Protein AF-A0A3M1GDE5-F1 (afdb_monomer)

Foldseek 3Di:
DPPDDDWDFDQQQQQHGAGWDQDPVVQWTFRPPFTFIAHPNQATPDTDRPGGTDTWDWDDDPPDIDTRDDD

Structure (mmCIF, N/CA/C/O backbone):
data_AF-A0A3M1GDE5-F1
#
_entry.id   AF-A0A3M1GDE5-F1
#
loop_
_atom_site.group_PDB
_atom_site.id
_atom_site.type_symbol
_atom_site.label_atom_id
_atom_site.label_alt_id
_atom_site.label_comp_id
_atom_site.label_asym_id
_atom_site.label_entity_id
_atom_site.label_seq_id
_atom_site.pdbx_PDB_ins_code
_atom_site.Cartn_x
_atom_site.Cartn_y
_atom_site.Cartn_z
_atom_site.occupancy
_atom_site.B_iso_or_equiv
_atom_site.auth_seq_id
_atom_site.auth_comp_id
_atom_site.auth_asym_id
_atom_site.auth_atom_id
_atom_site.pdbx_PDB_model_num
ATOM 1 N N . MET A 1 1 ? -8.020 18.784 16.384 1.00 40.97 1 MET A N 1
ATOM 2 C CA . MET A 1 1 ? -8.421 17.467 15.842 1.00 40.97 1 MET A CA 1
ATOM 3 C C . MET A 1 1 ? -7.991 17.435 14.386 1.00 40.97 1 MET A C 1
ATOM 5 O O . MET A 1 1 ? -8.512 18.224 13.610 1.00 40.97 1 MET A O 1
ATOM 9 N N . HIS A 1 2 ? -6.977 16.651 14.016 1.00 44.31 2 HIS A N 1
ATOM 10 C CA . HIS A 1 2 ? -6.624 16.511 12.602 1.00 44.31 2 HIS A CA 1
ATOM 11 C C . HIS A 1 2 ? -7.674 15.624 11.934 1.00 44.31 2 HIS A C 1
ATOM 13 O O . HIS A 1 2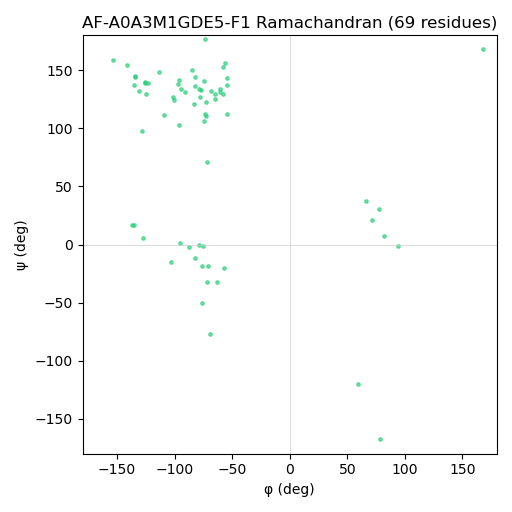 ? -7.730 14.422 12.172 1.00 44.31 2 HIS A O 1
ATOM 19 N N . SER A 1 3 ? -8.538 16.240 11.135 1.00 59.34 3 SER A N 1
ATOM 20 C CA . SER A 1 3 ? -9.525 15.586 10.277 1.00 59.34 3 SER A CA 1
ATOM 21 C C . SER A 1 3 ? -8.817 14.915 9.094 1.00 59.34 3 SER A C 1
ATOM 23 O O . SER A 1 3 ? -8.870 15.375 7.958 1.00 59.34 3 SER A O 1
ATOM 25 N N . GLY A 1 4 ? -8.089 13.834 9.376 1.00 76.19 4 GLY A N 1
ATOM 26 C CA . GLY A 1 4 ? -7.490 12.968 8.367 1.00 76.19 4 GLY A CA 1
ATOM 27 C C . GLY A 1 4 ? -8.396 11.778 8.059 1.00 76.19 4 GLY A C 1
ATOM 28 O O . GLY A 1 4 ? -8.897 11.122 8.969 1.00 76.19 4 GLY A O 1
ATOM 29 N N . THR A 1 5 ? -8.595 11.466 6.779 1.00 85.88 5 THR A N 1
ATOM 30 C CA . THR A 1 5 ? -9.203 10.191 6.376 1.00 85.88 5 THR A CA 1
ATOM 31 C C . THR A 1 5 ? -8.198 9.063 6.596 1.00 85.88 5 THR A C 1
ATOM 33 O O . THR A 1 5 ? -7.113 9.085 6.013 1.00 85.88 5 THR A O 1
ATOM 36 N N . LEU A 1 6 ? -8.563 8.063 7.399 1.00 90.12 6 LEU A N 1
ATOM 37 C CA . LEU A 1 6 ? -7.777 6.840 7.552 1.00 90.12 6 LEU A CA 1
ATOM 38 C C . LEU A 1 6 ? -8.075 5.858 6.418 1.00 90.12 6 LEU A C 1
ATOM 40 O O . LEU A 1 6 ? -9.213 5.724 5.969 1.00 90.12 6 LEU A O 1
ATOM 44 N N . TYR A 1 7 ? -7.043 5.141 5.985 1.00 91.56 7 TYR A N 1
ATOM 45 C CA . TYR A 1 7 ? -7.155 4.053 5.023 1.00 91.56 7 TYR A CA 1
ATOM 46 C C . TYR A 1 7 ? -6.408 2.836 5.560 1.00 91.56 7 TYR A C 1
ATOM 48 O O . TYR A 1 7 ? -5.253 2.951 5.960 1.00 91.56 7 TYR A O 1
ATOM 56 N N . ALA A 1 8 ? -7.045 1.668 5.521 1.00 95.31 8 ALA A N 1
ATOM 57 C CA . ALA A 1 8 ? -6.381 0.394 5.749 1.00 95.31 8 ALA A CA 1
ATOM 58 C C . ALA A 1 8 ? -6.126 -0.282 4.396 1.00 95.31 8 ALA A C 1
ATOM 60 O O . ALA A 1 8 ? -7.042 -0.423 3.582 1.00 95.31 8 ALA A O 1
ATOM 61 N N . LEU A 1 9 ? -4.879 -0.669 4.140 1.00 96.81 9 LEU A N 1
ATOM 62 C CA . LEU A 1 9 ? -4.442 -1.275 2.883 1.00 96.81 9 LEU A CA 1
ATOM 63 C C . LEU A 1 9 ? -3.814 -2.638 3.174 1.00 96.81 9 LEU A C 1
ATOM 65 O O . LEU A 1 9 ? -3.057 -2.784 4.131 1.00 96.81 9 LEU A O 1
ATOM 69 N N . SER A 1 10 ? -4.102 -3.631 2.336 1.00 97.50 10 SER A N 1
ATOM 70 C CA . SER A 1 10 ? -3.339 -4.876 2.320 1.00 97.50 10 SER A CA 1
ATOM 71 C C . SER A 1 10 ? -1.928 -4.595 1.789 1.00 97.50 10 SER A C 1
ATOM 73 O O . SER A 1 10 ? -1.807 -3.975 0.729 1.00 97.50 10 SER A O 1
ATOM 75 N N . PRO A 1 11 ? -0.861 -5.072 2.457 1.00 97.81 11 PRO A N 1
ATOM 76 C CA . PRO A 1 11 ? 0.508 -4.907 1.971 1.00 97.81 11 PRO A CA 1
ATOM 77 C C . PRO A 1 11 ? 0.840 -5.842 0.797 1.00 97.81 11 PRO A C 1
ATOM 79 O O . PRO A 1 11 ? 1.952 -5.808 0.279 1.00 97.81 11 PRO A O 1
ATOM 82 N N . VAL A 1 12 ? -0.092 -6.696 0.372 1.00 98.56 12 VAL A N 1
ATOM 83 C CA . VAL A 1 12 ? 0.115 -7.649 -0.719 1.00 98.56 12 VAL A CA 1
ATOM 84 C C . VAL A 1 12 ? 0.111 -6.906 -2.056 1.00 98.56 12 VAL A C 1
ATOM 86 O O .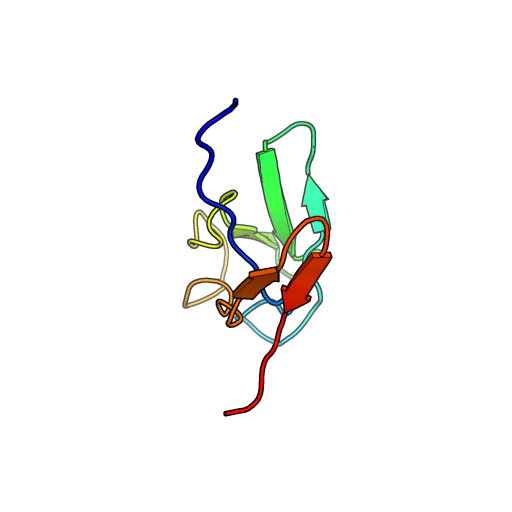 VAL A 1 12 ? -0.916 -6.396 -2.507 1.00 98.56 12 VAL A O 1
ATOM 89 N N . CYS A 1 13 ? 1.270 -6.864 -2.708 1.00 98.75 13 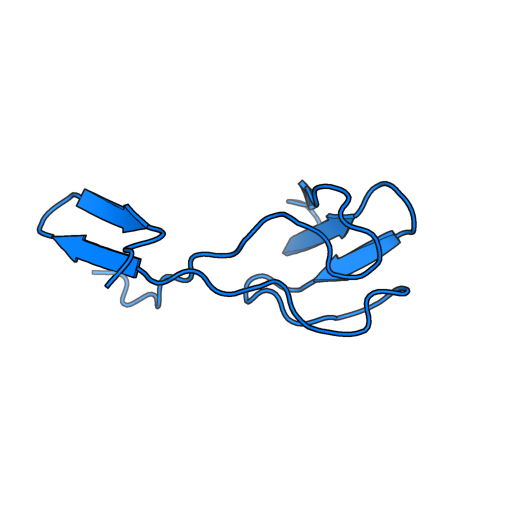CYS A N 1
ATOM 90 C CA . CYS A 1 13 ? 1.443 -6.310 -4.041 1.00 98.75 13 CYS A CA 1
ATOM 91 C C . CYS A 1 13 ? 0.536 -7.041 -5.031 1.00 98.75 13 CYS A C 1
ATOM 93 O O . CYS A 1 13 ? 0.564 -8.267 -5.144 1.00 98.75 13 CYS A O 1
ATOM 95 N N . THR A 1 14 ? -0.227 -6.281 -5.807 1.00 98.62 14 THR A N 1
ATOM 96 C CA . THR A 1 14 ? -1.238 -6.819 -6.724 1.00 98.62 14 THR A CA 1
ATOM 97 C C . THR A 1 14 ? -0.668 -7.370 -8.024 1.00 98.62 14 THR A C 1
ATOM 99 O O . THR A 1 14 ? -1.434 -7.866 -8.844 1.00 98.62 14 THR A O 1
ATOM 102 N N . HIS A 1 15 ? 0.656 -7.299 -8.203 1.00 98.50 15 HIS A N 1
ATOM 103 C CA . HIS A 1 15 ? 1.358 -7.978 -9.284 1.00 98.50 15 HIS A CA 1
ATOM 104 C C . HIS A 1 15 ? 1.346 -9.498 -9.057 1.00 98.50 15 HIS A C 1
ATOM 106 O O . HIS A 1 15 ? 0.552 -10.198 -9.669 1.00 98.50 15 HIS A O 1
ATOM 112 N N . LEU A 1 16 ? 2.193 -9.997 -8.149 1.00 98.12 16 LEU A N 1
ATOM 113 C CA . LEU A 1 16 ? 2.382 -11.435 -7.889 1.00 98.12 16 LEU A CA 1
ATOM 114 C C . LEU A 1 16 ? 2.422 -11.775 -6.387 1.00 98.12 16 LEU A C 1
ATOM 116 O O . LEU A 1 16 ? 2.891 -12.838 -6.001 1.00 98.12 16 LEU A O 1
ATOM 120 N N . GLY A 1 17 ? 1.958 -10.868 -5.519 1.00 98.12 17 GLY A N 1
ATOM 121 C CA . GLY A 1 17 ? 1.711 -11.181 -4.108 1.00 98.12 17 GLY A CA 1
ATOM 122 C C . GLY A 1 17 ? 2.837 -10.888 -3.110 1.00 98.12 17 GLY A C 1
ATOM 123 O O . GLY A 1 17 ? 2.631 -11.078 -1.915 1.00 98.12 17 GLY A O 1
ATOM 124 N N . CYS A 1 18 ? 4.001 -10.384 -3.536 1.00 98.50 18 CYS A N 1
ATOM 125 C CA . CYS A 1 18 ? 5.039 -9.932 -2.596 1.00 98.50 18 CYS A CA 1
ATOM 126 C C . CYS A 1 18 ? 4.528 -8.832 -1.650 1.00 98.50 18 CYS A C 1
ATOM 128 O O . CYS A 1 18 ? 3.684 -8.030 -2.040 1.00 98.50 18 CYS A O 1
ATOM 130 N N . LEU A 1 19 ? 5.100 -8.708 -0.452 1.00 98.62 19 LEU A N 1
ATOM 131 C CA . LEU A 1 19 ? 4.762 -7.609 0.455 1.00 98.62 19 LEU A CA 1
ATOM 132 C C . LEU A 1 19 ? 5.464 -6.308 0.045 1.00 98.62 19 LEU A C 1
ATOM 134 O O . LEU A 1 19 ? 6.653 -6.308 -0.271 1.00 98.62 19 LEU A O 1
ATOM 138 N N . VAL A 1 20 ? 4.722 -5.203 0.023 1.00 98.62 20 VAL A N 1
ATOM 139 C CA . VAL A 1 20 ? 5.271 -3.859 -0.201 1.00 98.62 20 VAL A CA 1
ATOM 140 C C . VAL A 1 20 ? 5.786 -3.258 1.105 1.00 98.62 20 VAL A C 1
ATOM 142 O O . VAL A 1 20 ? 5.229 -3.512 2.170 1.00 98.62 20 VAL A O 1
ATOM 145 N N . ASN A 1 21 ? 6.804 -2.406 1.008 1.00 98.31 21 ASN A N 1
ATOM 146 C CA . ASN A 1 21 ? 7.354 -1.636 2.124 1.00 98.31 21 ASN A CA 1
ATOM 147 C C . ASN A 1 21 ? 7.103 -0.142 1.918 1.00 98.31 21 ASN A C 1
ATOM 149 O O . ASN A 1 21 ? 7.097 0.331 0.783 1.00 98.31 21 ASN A O 1
ATOM 153 N N . TRP A 1 22 ? 6.931 0.616 3.000 1.00 98.19 22 TRP A N 1
ATOM 154 C CA . TRP A 1 22 ? 6.841 2.074 2.923 1.00 98.19 22 TRP A CA 1
ATOM 155 C C . TRP A 1 22 ? 8.228 2.700 2.753 1.00 98.19 22 TRP A C 1
ATOM 157 O O . TRP A 1 22 ? 9.139 2.448 3.541 1.00 98.19 22 TRP A O 1
ATOM 167 N N . ASN A 1 23 ? 8.385 3.544 1.739 1.00 97.94 23 ASN A N 1
ATOM 168 C CA . ASN A 1 23 ? 9.573 4.355 1.532 1.00 97.94 23 ASN A CA 1
ATOM 169 C C . ASN A 1 23 ? 9.339 5.757 2.110 1.00 97.94 23 ASN A C 1
ATOM 171 O O . ASN A 1 23 ? 8.676 6.589 1.491 1.00 97.94 23 ASN A O 1
ATOM 175 N N . TYR A 1 24 ? 9.914 6.032 3.283 1.00 96.94 24 TYR A N 1
ATOM 176 C CA . TYR A 1 24 ? 9.742 7.309 3.986 1.00 96.94 24 TYR A CA 1
ATOM 177 C C . TYR A 1 24 ? 10.294 8.519 3.224 1.00 96.94 24 TYR A C 1
ATOM 179 O O . TYR A 1 24 ? 9.724 9.600 3.329 1.00 96.94 24 TYR A O 1
ATOM 187 N N . LEU A 1 25 ? 11.365 8.346 2.442 1.00 97.38 25 LEU A N 1
ATOM 188 C CA . LEU A 1 25 ? 11.973 9.441 1.678 1.00 97.38 25 LEU A CA 1
ATOM 189 C C . LEU A 1 25 ? 11.104 9.866 0.492 1.00 97.38 25 LEU A C 1
ATOM 191 O O . LEU A 1 25 ? 11.115 11.030 0.105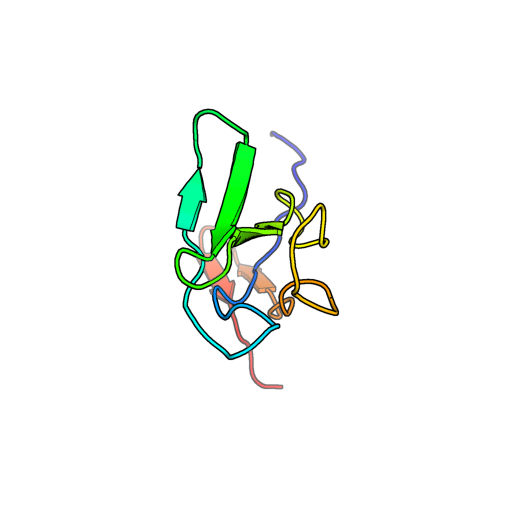 1.00 97.38 25 LEU A O 1
ATOM 195 N N . LYS A 1 26 ? 10.368 8.919 -0.098 1.00 96.81 26 LYS A N 1
ATOM 196 C CA . LYS A 1 26 ? 9.539 9.156 -1.286 1.00 96.81 26 LYS A CA 1
ATOM 197 C C . LYS A 1 26 ? 8.045 9.276 -0.993 1.00 96.81 26 LYS A C 1
ATOM 199 O O . LYS A 1 26 ? 7.306 9.736 -1.854 1.00 96.81 26 LYS A O 1
ATOM 204 N N . GLY A 1 27 ? 7.594 8.869 0.192 1.00 97.56 27 GLY A N 1
ATOM 205 C CA . GLY A 1 27 ? 6.177 8.891 0.550 1.00 97.56 27 GLY A CA 1
ATOM 206 C C . GLY A 1 27 ? 5.331 7.917 -0.278 1.00 97.56 27 GLY A C 1
ATOM 207 O O . GLY A 1 27 ? 4.203 8.239 -0.653 1.00 97.56 27 GLY A O 1
ATOM 208 N N . GLU A 1 28 ? 5.875 6.739 -0.590 1.00 98.31 28 GLU A N 1
ATOM 209 C CA . GLU A 1 28 ? 5.220 5.722 -1.419 1.00 98.31 28 GLU A CA 1
ATOM 210 C C . GLU A 1 28 ? 5.490 4.306 -0.897 1.00 98.31 28 GLU A C 1
ATOM 212 O O . GLU A 1 28 ? 6.517 4.039 -0.273 1.00 98.31 28 GLU A O 1
ATOM 217 N N . PHE A 1 29 ? 4.596 3.369 -1.196 1.00 98.69 29 PHE A N 1
ATOM 218 C CA . PHE A 1 29 ? 4.858 1.945 -1.025 1.00 98.69 29 PHE A CA 1
ATOM 219 C C . PHE A 1 29 ? 5.640 1.403 -2.220 1.00 98.69 29 PHE A C 1
ATOM 221 O O . PHE A 1 29 ? 5.289 1.671 -3.369 1.00 98.69 29 PHE A O 1
ATOM 228 N N . GLN A 1 30 ? 6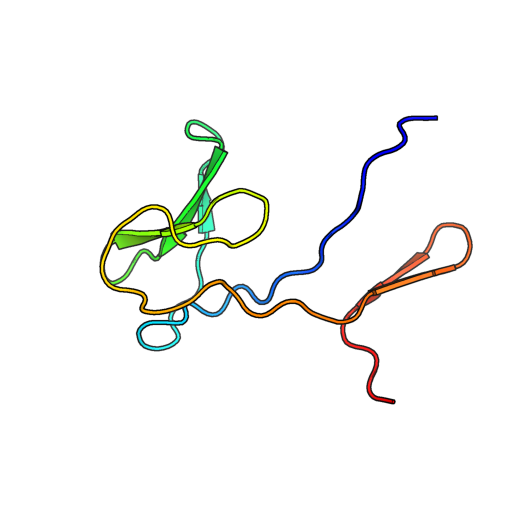.652 0.579 -1.960 1.00 98.62 30 GLN A N 1
ATOM 229 C CA . GLN A 1 30 ? 7.486 -0.064 -2.970 1.00 98.62 30 GLN A CA 1
ATOM 230 C C . GLN 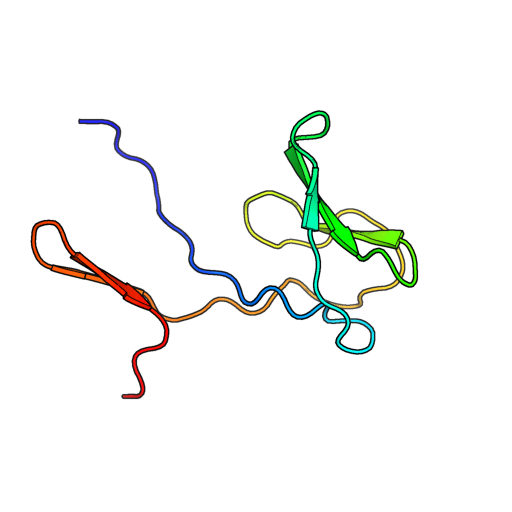A 1 30 ? 7.500 -1.580 -2.776 1.00 98.62 30 GLN A C 1
ATOM 232 O O . GLN A 1 30 ? 7.755 -2.092 -1.687 1.00 98.62 30 GLN A O 1
ATOM 237 N N . CYS A 1 31 ? 7.238 -2.312 -3.854 1.00 98.62 31 CYS A N 1
ATOM 238 C CA . CYS A 1 31 ? 7.393 -3.755 -3.912 1.00 98.62 31 CYS A CA 1
ATOM 239 C C . CYS A 1 31 ? 8.861 -4.100 -4.213 1.00 98.62 31 CYS A C 1
ATOM 241 O O . CYS A 1 31 ? 9.348 -3.726 -5.284 1.00 98.62 31 CYS A O 1
ATOM 243 N N . PRO A 1 32 ? 9.553 -4.854 -3.340 1.00 98.19 32 PRO A N 1
ATOM 244 C CA . PRO A 1 32 ? 10.969 -5.173 -3.519 1.00 98.19 32 PRO A CA 1
ATOM 245 C C . PRO A 1 32 ? 11.228 -6.165 -4.661 1.00 98.19 32 PRO A C 1
ATOM 247 O O . PRO A 1 32 ? 12.346 -6.251 -5.146 1.00 98.19 32 PRO A O 1
ATOM 250 N N . CYS A 1 33 ? 10.210 -6.905 -5.108 1.00 98.38 33 CYS A N 1
ATOM 251 C CA . CYS A 1 33 ? 10.390 -7.971 -6.093 1.00 98.38 33 CYS A CA 1
ATOM 252 C C . CYS A 1 33 ? 10.575 -7.440 -7.524 1.00 98.38 33 CYS A C 1
ATOM 254 O O . CYS A 1 33 ? 11.501 -7.832 -8.218 1.00 98.38 33 CYS A O 1
ATOM 256 N N . HIS A 1 34 ? 9.688 -6.545 -7.972 1.00 98.00 34 HIS A N 1
ATOM 257 C CA . HIS A 1 34 ? 9.653 -6.081 -9.371 1.00 98.00 34 HIS A CA 1
ATOM 258 C C . HIS A 1 34 ? 9.438 -4.564 -9.489 1.00 98.00 34 HIS A C 1
ATOM 260 O O . HIS A 1 34 ? 9.007 -4.068 -10.526 1.00 98.00 34 HIS A O 1
ATOM 266 N N . GLY A 1 35 ? 9.656 -3.816 -8.402 1.00 97.75 35 GLY A N 1
ATOM 267 C CA . GLY A 1 35 ? 9.603 -2.352 -8.423 1.00 97.75 35 GLY A CA 1
ATOM 268 C C . GLY A 1 35 ? 8.206 -1.746 -8.578 1.00 97.75 35 GLY A C 1
ATOM 269 O O . GLY A 1 35 ? 8.087 -0.597 -8.994 1.00 97.75 35 GLY A O 1
ATOM 270 N N . GLY A 1 36 ? 7.140 -2.487 -8.257 1.00 98.62 36 GLY A N 1
ATOM 271 C CA . GLY A 1 36 ? 5.784 -1.931 -8.199 1.00 98.62 36 GLY A CA 1
ATOM 272 C C . GLY A 1 36 ? 5.677 -0.817 -7.157 1.00 98.62 36 GLY A C 1
ATOM 273 O O . GLY A 1 36 ? 6.158 -0.995 -6.039 1.00 98.62 36 GLY A O 1
ATOM 274 N N . ARG A 1 37 ? 5.055 0.313 -7.504 1.00 98.75 37 ARG A N 1
ATOM 275 C CA . ARG A 1 37 ? 4.950 1.492 -6.633 1.00 98.75 37 ARG A CA 1
ATOM 276 C C . ARG A 1 37 ? 3.509 1.933 -6.446 1.00 98.75 37 ARG A C 1
ATOM 278 O O . ARG A 1 37 ? 2.744 1.979 -7.412 1.00 98.75 37 ARG A O 1
ATOM 285 N N . TYR A 1 38 ? 3.172 2.316 -5.220 1.00 98.81 38 TYR A N 1
ATOM 286 C CA . TYR A 1 38 ? 1.840 2.790 -4.860 1.00 98.81 38 TYR A CA 1
ATOM 287 C C . TYR A 1 38 ? 1.910 4.049 -4.001 1.00 98.81 38 TYR A C 1
ATOM 289 O O . TYR A 1 38 ? 2.794 4.173 -3.162 1.00 98.81 38 TYR A O 1
ATOM 297 N N . ASP A 1 39 ? 0.962 4.965 -4.163 1.00 98.12 39 ASP A N 1
ATOM 298 C CA . ASP A 1 39 ? 0.865 6.142 -3.296 1.00 98.12 39 ASP A CA 1
ATOM 299 C C . ASP A 1 39 ? 0.341 5.799 -1.885 1.00 98.12 39 ASP A C 1
ATOM 301 O O . ASP A 1 39 ? -0.055 4.667 -1.603 1.00 98.12 39 ASP A O 1
ATOM 305 N N . ILE A 1 40 ? 0.270 6.797 -0.995 1.00 96.62 40 ILE A N 1
ATOM 306 C CA . ILE A 1 40 ? -0.258 6.648 0.378 1.00 96.62 40 ILE A CA 1
ATOM 307 C C . ILE A 1 40 ? -1.703 6.119 0.443 1.00 96.62 40 ILE A C 1
ATOM 309 O O . ILE A 1 40 ? -2.144 5.607 1.469 1.00 96.62 40 ILE A O 1
ATOM 313 N N . LYS A 1 41 ? -2.463 6.231 -0.653 1.00 96.44 41 LYS A N 1
ATOM 314 C CA . LYS A 1 41 ? -3.837 5.730 -0.773 1.00 96.44 41 LYS A CA 1
ATOM 315 C C . LYS A 1 41 ? -3.890 4.341 -1.421 1.00 96.44 41 LYS A C 1
ATOM 317 O O . LYS A 1 41 ? -4.998 3.833 -1.602 1.00 96.44 41 LYS A O 1
ATOM 322 N N . GLY A 1 42 ? -2.745 3.751 -1.768 1.00 97.94 42 GLY A N 1
ATOM 323 C CA . GLY A 1 42 ? -2.601 2.446 -2.407 1.00 97.94 42 GLY A CA 1
ATOM 324 C C . GLY A 1 42 ? -2.795 2.450 -3.924 1.00 97.94 42 GLY A C 1
ATOM 325 O O . GLY A 1 42 ? -2.850 1.375 -4.515 1.00 97.94 42 GLY A O 1
ATOM 326 N N . ARG A 1 43 ? -2.924 3.612 -4.580 1.00 98.56 43 ARG A N 1
ATOM 327 C CA . ARG A 1 43 ? -3.078 3.700 -6.045 1.00 98.56 43 ARG A CA 1
ATOM 328 C C . ARG A 1 43 ? -1.745 3.425 -6.723 1.00 98.56 43 ARG A C 1
ATOM 330 O O . ARG A 1 43 ? -0.721 3.896 -6.244 1.00 98.56 43 ARG A O 1
ATOM 337 N N . VAL A 1 44 ? -1.763 2.703 -7.842 1.00 98.69 44 VAL A N 1
ATOM 338 C CA . VAL A 1 44 ? -0.549 2.429 -8.627 1.00 98.69 44 VAL A CA 1
ATOM 339 C C . VAL A 1 44 ? -0.002 3.737 -9.191 1.00 98.69 44 VAL A C 1
ATOM 341 O O . VAL A 1 44 ? -0.740 4.501 -9.808 1.00 98.69 44 VAL A O 1
ATOM 344 N N . ILE A 1 45 ? 1.291 3.974 -8.987 1.00 98.69 45 ILE A N 1
ATOM 345 C CA . ILE A 1 45 ? 2.025 5.139 -9.513 1.00 98.69 45 ILE A CA 1
ATOM 346 C C . ILE A 1 45 ? 3.292 4.728 -10.282 1.00 98.69 45 ILE A C 1
ATOM 348 O O . ILE A 1 45 ? 4.099 5.566 -10.688 1.00 98.69 45 ILE A O 1
ATOM 352 N N . GLY A 1 46 ? 3.506 3.425 -10.479 1.00 98.31 46 GLY A N 1
ATOM 353 C CA . GLY A 1 46 ? 4.560 2.916 -11.348 1.00 98.31 46 GLY A CA 1
ATOM 354 C C . GLY A 1 46 ? 4.820 1.421 -11.203 1.00 98.31 46 GLY A C 1
ATOM 355 O O . GLY A 1 46 ? 4.391 0.777 -10.243 1.00 98.31 46 GLY A O 1
ATOM 356 N N . GLY A 1 47 ? 5.590 0.896 -12.154 1.00 97.19 47 GLY A N 1
ATOM 357 C CA . GLY A 1 47 ? 5.972 -0.509 -12.204 1.00 97.19 47 GLY A CA 1
ATOM 358 C C . GLY A 1 47 ? 4.863 -1.424 -12.744 1.00 97.19 47 GLY A C 1
ATOM 359 O O . GLY A 1 47 ? 3.884 -0.941 -13.310 1.00 97.19 47 GLY A O 1
ATOM 360 N N . PRO A 1 48 ? 5.026 -2.747 -12.582 1.00 98.06 48 PRO A N 1
ATOM 361 C CA . PRO A 1 48 ? 4.152 -3.753 -13.184 1.00 98.06 48 PRO A CA 1
ATOM 362 C C . PRO A 1 48 ? 2.765 -3.994 -12.547 1.00 98.06 48 PRO A C 1
ATOM 364 O O . PRO A 1 48 ? 1.952 -4.615 -13.231 1.00 98.06 48 PRO A O 1
ATOM 367 N N . PRO A 1 49 ? 2.437 -3.618 -11.283 1.00 98.50 49 PRO A N 1
ATOM 368 C CA . PRO A 1 49 ? 1.148 -3.999 -10.708 1.00 98.50 49 PRO A CA 1
ATOM 369 C C . PRO A 1 49 ? -0.044 -3.453 -11.508 1.00 98.50 49 PRO A C 1
ATOM 371 O O . PRO A 1 49 ? -0.095 -2.252 -11.768 1.00 98.50 49 PRO A O 1
ATOM 374 N N . PRO A 1 50 ? -1.045 -4.285 -11.846 1.00 98.00 50 PRO A N 1
ATOM 375 C CA . PRO A 1 50 ? -2.128 -3.884 -12.745 1.00 98.00 50 PRO A CA 1
ATOM 376 C C . PRO A 1 50 ? -3.242 -3.092 -12.048 1.00 98.00 50 PRO A C 1
ATOM 378 O O . PRO A 1 50 ? -4.130 -2.558 -12.708 1.00 98.00 50 PRO A O 1
ATOM 381 N N . ARG A 1 51 ? -3.258 -3.053 -10.709 1.00 98.62 51 ARG A N 1
ATOM 382 C CA . ARG A 1 51 ? -4.355 -2.461 -9.927 1.00 98.62 51 ARG A CA 1
ATOM 383 C C . ARG A 1 51 ? -3.900 -1.948 -8.556 1.00 98.62 51 ARG A C 1
ATOM 385 O O . ARG A 1 51 ? -2.887 -2.426 -8.048 1.00 98.62 51 ARG A O 1
ATOM 392 N N . PRO A 1 52 ? -4.645 -1.026 -7.919 1.00 98.62 52 PRO A N 1
ATOM 393 C CA . PRO A 1 52 ? -4.345 -0.533 -6.572 1.00 98.62 52 PRO A CA 1
ATOM 394 C C . PRO A 1 52 ? -4.263 -1.641 -5.518 1.00 98.62 52 PRO A C 1
ATOM 396 O O . PRO A 1 52 ? -4.913 -2.679 -5.665 1.00 98.62 52 PRO A O 1
ATOM 399 N N . LEU A 1 53 ? -3.538 -1.384 -4.424 1.00 98.56 53 LEU A N 1
ATOM 400 C CA . LEU A 1 53 ? -3.569 -2.226 -3.225 1.00 98.56 53 LEU A CA 1
ATOM 401 C C . LEU A 1 53 ? -5.007 -2.391 -2.720 1.00 98.56 53 LEU A C 1
ATOM 403 O O . LEU A 1 53 ? -5.820 -1.462 -2.765 1.00 98.56 53 LEU A O 1
ATOM 407 N N . THR A 1 54 ? -5.317 -3.584 -2.217 1.00 97.69 54 THR A N 1
ATOM 408 C CA . THR A 1 54 ? -6.648 -3.898 -1.692 1.00 97.69 54 THR A CA 1
ATOM 409 C C . THR A 1 54 ? -6.936 -3.053 -0.454 1.00 97.69 54 THR A C 1
ATOM 411 O O . THR A 1 54 ? -6.174 -3.090 0.512 1.00 97.69 54 THR A O 1
ATOM 414 N N . ARG A 1 55 ? -8.053 -2.321 -0.455 1.00 95.94 55 ARG A N 1
ATOM 415 C CA . ARG A 1 55 ? -8.549 -1.623 0.737 1.00 95.94 55 ARG A CA 1
ATOM 416 C C . ARG A 1 55 ? -9.209 -2.617 1.680 1.00 95.94 55 ARG A C 1
ATOM 418 O O . ARG A 1 55 ? -10.025 -3.426 1.247 1.00 95.94 55 ARG A O 1
ATOM 425 N N . LEU A 1 56 ? -8.867 -2.533 2.957 1.00 95.56 56 LEU A N 1
ATOM 426 C CA . LEU A 1 56 ? -9.495 -3.324 4.006 1.00 95.56 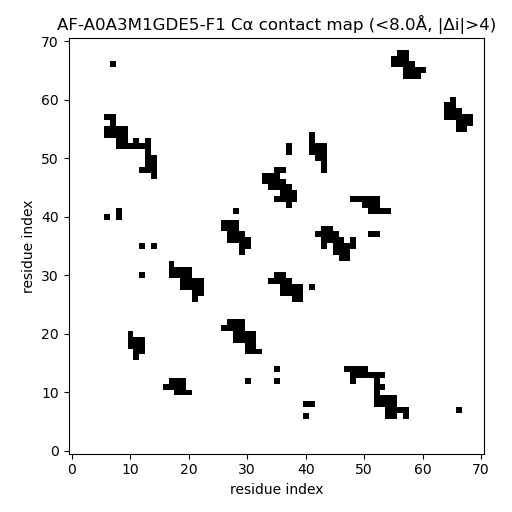56 LEU A CA 1
ATOM 427 C C . LEU A 1 56 ? -10.602 -2.497 4.674 1.00 95.56 56 LEU A C 1
ATOM 429 O O . LEU A 1 56 ? -10.406 -1.294 4.882 1.00 95.56 56 LEU A O 1
ATOM 433 N N . PRO A 1 57 ? -11.746 -3.112 5.031 1.00 93.94 57 PRO A N 1
ATOM 434 C CA . PRO A 1 57 ? -12.741 -2.465 5.875 1.00 93.94 57 PRO A CA 1
ATOM 435 C C . PRO A 1 57 ? -12.096 -1.979 7.171 1.00 93.94 57 PRO A C 1
ATOM 437 O O . PRO A 1 57 ? -11.292 -2.702 7.767 1.00 93.94 57 PRO A O 1
ATOM 440 N N . LEU A 1 58 ? -12.457 -0.770 7.601 1.00 93.31 58 LEU A N 1
ATOM 441 C CA . LEU A 1 58 ? -11.996 -0.203 8.862 1.00 93.31 58 LEU A CA 1
ATOM 442 C C . LEU A 1 58 ? -13.154 0.431 9.632 1.00 93.31 58 LEU A C 1
ATOM 444 O O . LEU A 1 58 ? -14.049 1.026 9.033 1.00 93.31 58 LEU A O 1
ATOM 448 N N . LYS A 1 59 ? -13.112 0.321 10.960 1.00 92.12 59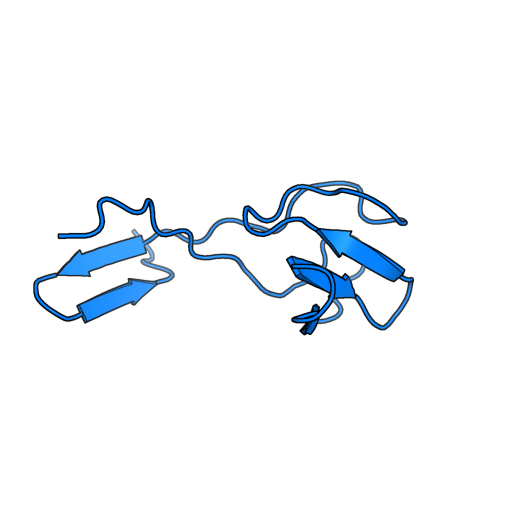 LYS A N 1
ATOM 449 C CA . LYS A 1 59 ? -14.046 0.981 11.878 1.00 92.12 59 LYS A CA 1
ATOM 450 C C . LYS A 1 59 ? -13.265 1.586 13.037 1.00 92.12 59 LYS A C 1
ATOM 452 O O . LYS A 1 59 ? -12.349 0.955 13.559 1.00 92.12 59 LYS A O 1
ATOM 457 N N . ILE A 1 60 ? -13.628 2.803 13.424 1.00 92.25 60 ILE A N 1
ATOM 458 C CA . ILE A 1 60 ? -13.061 3.486 14.589 1.00 92.25 60 ILE A CA 1
ATOM 459 C C . ILE A 1 60 ? -14.065 3.347 15.736 1.00 92.25 60 ILE A C 1
ATOM 461 O O . ILE A 1 60 ? -15.227 3.719 15.582 1.00 92.25 60 ILE A O 1
ATOM 465 N N . GLU A 1 61 ? -13.624 2.799 16.864 1.00 93.19 61 GLU A N 1
ATOM 466 C CA . GLU A 1 61 ? -14.418 2.641 18.086 1.00 93.19 61 GLU A CA 1
ATOM 467 C C . GLU A 1 61 ? -13.639 3.219 19.272 1.00 93.19 61 GLU A C 1
ATOM 469 O O . GLU A 1 61 ? -12.746 2.573 19.825 1.00 93.19 61 GLU A O 1
ATOM 474 N N . GLY A 1 62 ? -13.949 4.463 19.648 1.00 91.56 62 GLY A N 1
ATOM 475 C CA . GLY A 1 62 ? -13.166 5.195 20.645 1.00 91.56 62 GLY A CA 1
ATOM 476 C C . GLY A 1 62 ? -11.708 5.337 20.196 1.00 91.56 62 GLY A C 1
ATOM 477 O O . GLY A 1 62 ? -11.438 5.893 19.134 1.00 91.56 62 GLY A O 1
ATOM 478 N N . GLU A 1 63 ? -10.779 4.801 20.987 1.00 92.12 63 GLU A N 1
ATOM 479 C CA . GLU A 1 63 ? -9.336 4.803 20.697 1.00 92.12 63 GLU A CA 1
ATOM 480 C C . GLU 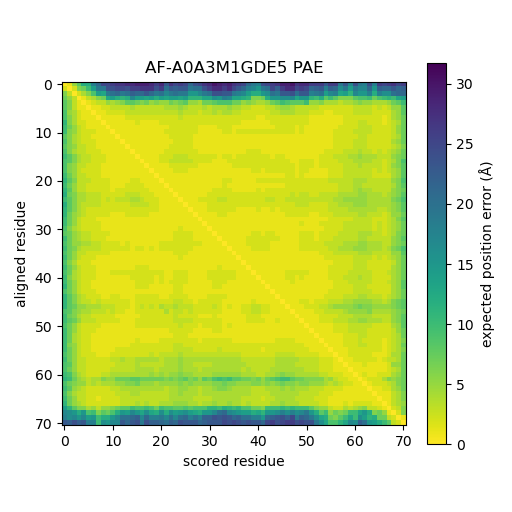A 1 63 ? -8.874 3.608 19.842 1.00 92.12 63 GLU A C 1
ATOM 482 O O . GLU A 1 63 ? -7.696 3.496 19.502 1.00 92.12 63 GLU A O 1
ATOM 487 N N . LYS A 1 64 ? -9.781 2.690 19.486 1.00 93.06 64 LYS A N 1
ATOM 488 C CA . LYS A 1 64 ? -9.452 1.477 18.728 1.00 93.06 64 LYS A CA 1
ATOM 489 C C . LYS A 1 64 ? -9.730 1.664 17.241 1.00 93.06 64 LYS A C 1
ATOM 491 O O . LYS A 1 64 ? -10.784 2.165 16.848 1.00 93.06 64 LYS A O 1
ATOM 496 N N . VAL A 1 65 ? -8.811 1.171 16.411 1.00 92.75 65 VAL A N 1
ATOM 497 C CA . VAL A 1 65 ? -9.005 1.021 14.963 1.00 92.75 65 VAL A CA 1
ATOM 498 C C . VAL A 1 65 ? -9.122 -0.466 14.647 1.00 92.75 65 VAL A C 1
ATOM 500 O O . VAL A 1 65 ? -8.157 -1.216 14.776 1.00 92.75 65 VAL A O 1
ATOM 503 N N . LEU A 1 66 ? -10.313 -0.895 14.241 1.00 94.06 66 LEU A N 1
ATOM 504 C CA . LEU A 1 66 ? -10.592 -2.263 13.817 1.00 94.06 66 LEU A CA 1
ATOM 505 C C . LEU A 1 66 ? -10.366 -2.370 12.307 1.00 94.06 66 LEU A C 1
ATOM 507 O O . LEU A 1 66 ? -10.886 -1.544 11.558 1.00 94.06 66 LEU A O 1
ATOM 511 N N . VAL A 1 67 ? -9.617 -3.380 11.858 1.00 94.25 67 VAL A N 1
ATOM 512 C CA . VAL A 1 67 ? -9.271 -3.601 10.443 1.00 94.25 67 VAL A CA 1
ATOM 513 C C . VAL A 1 67 ? -9.665 -5.013 10.023 1.00 94.25 67 VAL A C 1
ATOM 515 O O . VAL A 1 67 ? -9.451 -5.962 10.771 1.00 94.25 67 VAL A O 1
ATOM 518 N N . GLY A 1 68 ? -10.200 -5.166 8.809 1.00 84.19 68 GLY A N 1
ATOM 519 C CA . GLY A 1 68 ? -10.483 -6.484 8.232 1.00 84.19 68 GLY A CA 1
ATOM 520 C C . GLY A 1 68 ? -11.745 -7.144 8.785 1.00 84.19 68 GLY A C 1
ATOM 521 O O . GLY A 1 68 ? -11.815 -8.369 8.845 1.00 84.19 68 GLY A O 1
ATOM 522 N N . LEU A 1 69 ? -12.735 -6.338 9.184 1.00 74.62 69 LEU A N 1
ATOM 523 C CA . LEU A 1 69 ? -14.043 -6.819 9.624 1.00 74.62 69 LEU A CA 1
ATOM 524 C C . LEU A 1 69 ? -14.657 -7.714 8.533 1.00 74.62 69 LEU A C 1
ATOM 526 O O . LEU A 1 69 ? -14.992 -7.234 7.449 1.00 74.62 69 LEU A O 1
ATOM 530 N N . LYS A 1 70 ? -14.784 -9.014 8.822 1.00 60.59 70 LYS A N 1
ATOM 531 C CA . LYS A 1 70 ? -15.718 -9.888 8.112 1.00 60.59 70 LYS A CA 1
ATOM 532 C C . LYS A 1 70 ? -17.111 -9.502 8.595 1.00 60.59 70 LYS A C 1
ATOM 534 O O . LYS A 1 70 ? -17.414 -9.693 9.771 1.00 60.59 70 LYS A O 1
ATOM 539 N N . VAL A 1 71 ? -17.887 -8.887 7.710 1.00 52.88 71 VAL A N 1
ATOM 540 C CA . VAL A 1 71 ? -19.350 -8.947 7.804 1.00 52.88 71 VAL A CA 1
ATOM 541 C C . VAL A 1 71 ? -19.807 -10.380 7.581 1.00 52.88 71 VAL A C 1
ATOM 543 O O . VAL A 1 71 ? -19.163 -11.069 6.754 1.00 52.88 71 VAL A O 1
#

Secondary structure (DSSP, 8-state):
---PPP-EE--B-TTTSPBPEEETTTTEEE-TTT--EE-TT--EEESS--SPPPEEPEEEETTEEEES---

Radius of gyration: 13.33 Å; Cα contacts (8 Å, |Δi|>4): 135; chains: 1; bounding box: 31×29×34 Å

Solvent-accessible surface area (backbone atoms only — not comparable to full-atom values): 4399 Å² total; per-residue (Å²): 132,86,91,69,86,84,82,49,67,48,52,46,35,59,61,86,56,55,64,41,43,80,37,82,91,76,58,29,34,38,24,83,88,71,55,25,28,20,39,87,84,27,43,63,75,44,60,74,36,86,49,50,39,50,74,39,52,70,49,77,57,89,97,44,77,47,72,62,70,80,126

pLDDT: mean 92.72, std 12.37, range [40.97, 98.81]

Sequence (71 aa):
MHSGTLYALSPVCTHLGCLVNWNYLKGEFQCPCHGGRYDIKGRVIGGPPPRPLTRLPLKIEGEKVLVGLKV

Nearest PDB structures (foldseek):
  5cxm-assembly2_D  TM=8.884E-01  e=1.795E-06  Synechocystis sp. PCC 6803 substr. Kazusa
  8hn2-assembly1_B  TM=8.494E-01  e=3.465E-06  Chlorobaculum tepidum
  4h44-assembly1_D  TM=8.908E-01  e=7.098E-06  Nostoc sp. PCC 7120 = FACHB-418
  1q90-assembly1_C  TM=9.181E-01  e=2.490E-05  Chlamydomonas reinhardtii
  1rfs-assembly1_A  TM=8.774E-01  e=2.210E-05  Spinacia oleracea

Mean predicted aligned error: 4.02 Å